Protein AF-A0A0K0E9K8-F1 (afdb_monomer_lite)

Foldseek 3Di:
DDADDLVNLVVLLVVQLVLLVVLLVVLLVVLVVVLVVLVVVPDPVSVVVNVLSVQLNVLSVVDDSNVLSLCLLQDPDDLCRQQVPCPPPHSNSNNSSVSSPRPSNVVSSVVVCVVHVCSNPVSVVSVVVVVVVVVVVVCVVVVNDDPDDD

Structure (mmCIF, N/CA/C/O backbone):
data_AF-A0A0K0E9K8-F1
#
_entry.id   AF-A0A0K0E9K8-F1
#
loop_
_atom_site.group_PDB
_atom_site.id
_atom_site.type_symbol
_atom_site.label_atom_id
_atom_site.label_alt_id
_atom_site.label_comp_id
_atom_site.label_asym_id
_atom_site.label_entity_id
_atom_site.label_seq_id
_atom_site.pdbx_PDB_ins_code
_atom_site.Cartn_x
_atom_site.Cartn_y
_atom_site.Cartn_z
_atom_site.occupancy
_atom_site.B_iso_or_equiv
_atom_site.auth_seq_id
_atom_site.auth_comp_id
_atom_site.auth_asym_id
_atom_site.auth_atom_id
_atom_site.pdbx_PDB_model_num
ATOM 1 N N . MET A 1 1 ? 1.443 19.090 -21.681 1.00 63.03 1 MET A N 1
ATOM 2 C CA . MET A 1 1 ? 1.260 17.648 -21.403 1.00 63.03 1 MET A CA 1
ATOM 3 C C . MET A 1 1 ? 2.613 16.962 -21.438 1.00 63.03 1 MET A C 1
ATOM 5 O O . MET A 1 1 ? 3.371 17.229 -22.363 1.00 63.03 1 MET A O 1
ATOM 9 N N . SER A 1 2 ? 2.945 16.147 -20.437 1.00 80.50 2 SER A N 1
ATOM 10 C CA . SER A 1 2 ? 4.240 15.455 -20.367 1.00 80.50 2 SER A CA 1
ATOM 11 C C . SER A 1 2 ? 4.091 13.987 -20.756 1.00 80.50 2 SER A C 1
ATOM 13 O O . SER A 1 2 ? 3.077 13.370 -20.449 1.00 80.50 2 SER A O 1
ATOM 15 N N . THR A 1 3 ? 5.113 13.413 -21.388 1.00 87.25 3 THR A N 1
ATOM 16 C CA . THR A 1 3 ? 5.220 11.961 -21.569 1.00 87.25 3 THR A CA 1
ATOM 17 C C . THR A 1 3 ? 5.704 11.312 -20.274 1.00 87.25 3 THR A C 1
ATOM 19 O O . THR A 1 3 ? 6.621 11.823 -19.604 1.00 87.25 3 THR A O 1
ATOM 22 N N . LEU A 1 4 ? 5.063 10.205 -19.893 1.00 92.25 4 LEU A N 1
ATOM 23 C CA . LEU A 1 4 ? 5.518 9.386 -18.778 1.00 92.25 4 LEU A CA 1
ATOM 24 C C . LEU A 1 4 ? 6.701 8.540 -19.246 1.00 92.25 4 LEU A C 1
ATOM 26 O O . LEU A 1 4 ? 6.652 7.895 -20.288 1.00 92.25 4 LEU A O 1
ATOM 30 N N . ASP A 1 5 ? 7.762 8.522 -18.452 1.00 92.81 5 ASP A N 1
ATOM 31 C CA . ASP A 1 5 ? 8.878 7.603 -18.634 1.00 92.81 5 ASP A CA 1
ATOM 32 C C . ASP A 1 5 ? 9.006 6.703 -17.390 1.00 92.81 5 ASP A C 1
ATOM 34 O O . ASP A 1 5 ? 8.430 7.006 -16.333 1.00 92.81 5 ASP A O 1
ATOM 38 N N . PRO A 1 6 ? 9.751 5.586 -17.479 1.00 92.62 6 PRO A N 1
ATOM 39 C CA . PRO A 1 6 ? 9.900 4.669 -16.354 1.00 92.62 6 PRO A CA 1
ATOM 40 C C . PRO A 1 6 ? 10.475 5.338 -15.095 1.00 92.62 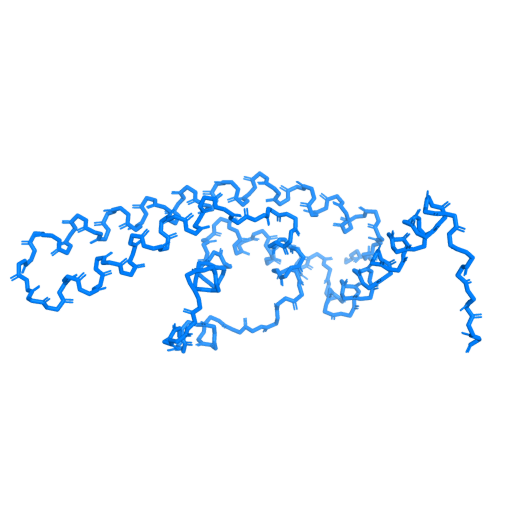6 PRO A C 1
ATOM 42 O O . PRO A 1 6 ? 10.084 5.004 -13.974 1.00 92.62 6 PRO A O 1
ATOM 45 N N . LYS A 1 7 ? 11.383 6.309 -15.250 1.00 94.00 7 LYS A N 1
ATOM 46 C CA . LYS A 1 7 ? 12.021 6.988 -14.118 1.00 94.00 7 LYS A CA 1
ATOM 47 C C . LYS A 1 7 ? 11.002 7.838 -13.359 1.00 94.00 7 LYS A C 1
ATOM 49 O O . LYS A 1 7 ? 10.875 7.678 -12.146 1.00 94.00 7 LYS A O 1
ATOM 54 N N . LYS A 1 8 ? 10.207 8.645 -14.067 1.00 94.75 8 LYS A N 1
ATOM 55 C CA . LYS A 1 8 ? 9.126 9.465 -13.495 1.00 94.75 8 LYS A CA 1
ATOM 56 C C . LYS A 1 8 ? 8.056 8.620 -12.810 1.00 94.75 8 LYS A C 1
ATOM 58 O O . LYS A 1 8 ? 7.550 9.012 -11.758 1.00 94.75 8 LYS A O 1
ATOM 63 N N . LEU A 1 9 ? 7.709 7.458 -13.373 1.00 95.19 9 LEU A N 1
ATOM 64 C CA . LEU A 1 9 ? 6.769 6.542 -12.724 1.00 95.19 9 LEU A CA 1
ATOM 65 C C . LEU A 1 9 ? 7.329 6.033 -11.390 1.00 95.19 9 LEU A C 1
ATOM 67 O O . LEU A 1 9 ? 6.630 6.061 -10.377 1.00 95.19 9 LEU A O 1
ATOM 71 N N . ASN A 1 10 ? 8.592 5.606 -11.369 1.00 94.75 10 ASN A N 1
ATOM 72 C CA . ASN A 1 10 ? 9.240 5.150 -10.142 1.00 94.75 10 ASN A CA 1
ATOM 73 C C . ASN A 1 10 ? 9.348 6.274 -9.096 1.00 94.75 10 ASN A C 1
ATOM 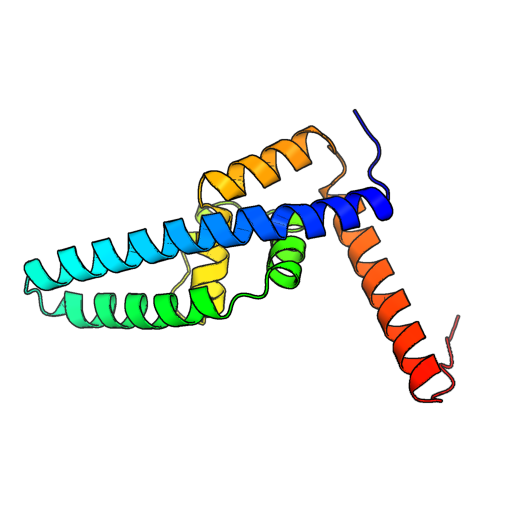75 O O . ASN A 1 10 ? 9.042 6.058 -7.924 1.00 94.75 10 ASN A O 1
ATOM 79 N N . GLU A 1 11 ? 9.703 7.490 -9.514 1.00 95.69 11 GLU A N 1
ATOM 80 C CA . GLU A 1 11 ? 9.713 8.675 -8.648 1.00 95.69 11 GLU A CA 1
ATOM 81 C C . GLU A 1 11 ? 8.332 8.948 -8.039 1.00 95.69 11 GLU A C 1
ATOM 83 O O . GLU A 1 11 ? 8.235 9.177 -6.830 1.00 95.69 11 GLU A O 1
ATOM 88 N N . LYS A 1 12 ? 7.252 8.844 -8.828 1.00 95.56 12 LYS A N 1
ATOM 89 C CA . LYS A 1 12 ? 5.882 8.987 -8.309 1.00 95.56 12 LYS A CA 1
ATOM 90 C C . LYS A 1 12 ? 5.529 7.879 -7.315 1.00 95.56 12 LYS A C 1
ATOM 92 O O . LYS A 1 12 ? 4.948 8.172 -6.275 1.00 95.56 12 LYS A O 1
ATOM 97 N N . ILE A 1 13 ? 5.896 6.623 -7.574 1.00 96.12 13 ILE A N 1
ATOM 98 C CA . ILE A 1 13 ? 5.672 5.518 -6.619 1.00 96.12 13 ILE A CA 1
ATOM 99 C C . ILE A 1 13 ? 6.374 5.814 -5.286 1.00 96.12 13 ILE A C 1
ATOM 101 O O . ILE A 1 13 ? 5.780 5.661 -4.218 1.00 96.12 13 ILE A O 1
ATOM 105 N N . ILE A 1 14 ? 7.616 6.303 -5.332 1.00 96.31 14 ILE A N 1
ATOM 106 C CA . ILE A 1 14 ? 8.372 6.679 -4.133 1.00 96.31 14 ILE A CA 1
ATOM 107 C C . ILE A 1 14 ? 7.707 7.862 -3.416 1.00 96.31 14 ILE A C 1
ATOM 109 O O . ILE A 1 14 ? 7.569 7.833 -2.188 1.00 96.31 14 ILE A O 1
ATOM 113 N N . SER A 1 15 ? 7.260 8.886 -4.148 1.00 96.00 15 SER A N 1
ATOM 114 C CA . SER A 1 15 ? 6.621 10.066 -3.554 1.00 96.00 15 SER A CA 1
ATOM 115 C C . SER A 1 15 ? 5.291 9.717 -2.875 1.00 96.00 15 SER A C 1
ATOM 117 O O . SER A 1 15 ? 4.991 10.238 -1.794 1.00 96.00 15 SER A O 1
ATOM 119 N N . LEU A 1 16 ? 4.527 8.776 -3.443 1.00 97.06 16 LEU A N 1
ATOM 120 C CA . LEU A 1 16 ? 3.259 8.301 -2.886 1.00 97.06 16 LEU A CA 1
ATOM 121 C C . LEU A 1 16 ? 3.420 7.626 -1.519 1.00 97.06 16 LEU A C 1
ATOM 123 O O . LEU A 1 16 ? 2.481 7.663 -0.727 1.00 97.06 16 LEU A O 1
ATOM 127 N N . ARG A 1 17 ? 4.598 7.100 -1.153 1.00 97.25 17 ARG A N 1
ATOM 128 C CA . ARG A 1 17 ? 4.828 6.483 0.173 1.00 97.25 17 ARG A CA 1
ATOM 129 C C . ARG A 1 17 ? 4.464 7.419 1.330 1.00 97.25 17 ARG A C 1
ATOM 131 O O . ARG A 1 17 ? 3.816 6.999 2.294 1.00 97.25 17 ARG A O 1
ATOM 138 N N . LYS A 1 18 ? 4.848 8.699 1.233 1.00 96.69 18 LYS A N 1
ATOM 139 C CA . LYS A 1 18 ? 4.538 9.718 2.253 1.00 96.69 18 LYS A CA 1
ATOM 140 C C . LYS A 1 18 ? 3.038 10.027 2.292 1.00 96.69 18 LYS A C 1
ATOM 142 O O . LYS A 1 18 ? 2.457 10.129 3.373 1.00 96.69 18 LYS A O 1
ATOM 147 N N . VAL A 1 19 ? 2.409 10.116 1.121 1.00 97.06 19 VAL A N 1
ATOM 148 C CA . VAL A 1 19 ? 0.968 10.367 0.970 1.00 97.06 19 VAL A CA 1
ATOM 149 C C . VAL A 1 19 ? 0.157 9.213 1.561 1.00 97.06 19 VAL A C 1
ATOM 151 O O . VAL A 1 19 ? -0.754 9.446 2.351 1.00 97.06 19 VAL A O 1
ATOM 154 N N . ILE A 1 20 ? 0.542 7.968 1.273 1.00 97.31 20 ILE A N 1
ATOM 155 C CA . ILE A 1 20 ? -0.094 6.755 1.801 1.00 97.31 20 ILE A CA 1
ATOM 156 C C . ILE A 1 20 ? 0.003 6.719 3.320 1.00 97.31 20 ILE A C 1
ATOM 158 O O . ILE A 1 20 ? -0.992 6.440 3.983 1.00 97.31 20 ILE A O 1
ATOM 162 N N . LYS A 1 21 ? 1.162 7.055 3.903 1.00 96.88 21 LYS A N 1
ATOM 163 C CA . LYS A 1 21 ? 1.300 7.144 5.366 1.00 96.88 21 LYS A CA 1
ATOM 164 C C . LYS A 1 21 ? 0.278 8.118 5.963 1.00 96.88 21 LYS A C 1
ATOM 166 O O . LYS A 1 21 ? -0.366 7.792 6.958 1.00 96.88 21 LYS A O 1
ATOM 171 N N . LYS A 1 22 ? 0.079 9.283 5.338 1.00 96.88 22 LYS A N 1
ATOM 172 C CA . LYS A 1 22 ? -0.933 10.262 5.763 1.00 96.88 22 LYS A CA 1
ATOM 173 C C . LYS A 1 22 ? -2.359 9.733 5.567 1.00 96.88 22 LYS A C 1
ATOM 175 O O . LYS A 1 22 ? -3.171 9.828 6.485 1.00 96.88 22 LYS A O 1
ATOM 180 N N . ALA A 1 23 ? -2.654 9.123 4.421 1.00 97.50 23 ALA A N 1
ATOM 181 C CA . ALA A 1 23 ? -3.961 8.542 4.118 1.00 97.50 23 ALA A CA 1
ATOM 182 C C . ALA A 1 23 ? -4.349 7.428 5.105 1.00 97.50 23 ALA A C 1
ATOM 184 O O . ALA A 1 23 ? -5.464 7.432 5.627 1.00 97.50 23 ALA A O 1
ATOM 185 N N . LYS A 1 24 ? -3.400 6.549 5.456 1.00 97.50 24 LYS A N 1
ATOM 186 C CA . LYS A 1 24 ? -3.563 5.532 6.504 1.00 97.50 24 LYS A CA 1
ATOM 187 C C . LYS A 1 24 ? -3.980 6.148 7.832 1.00 97.50 24 LYS A C 1
ATOM 189 O O . LYS A 1 24 ? -4.921 5.665 8.448 1.00 97.50 24 LYS A O 1
ATOM 194 N N . VAL A 1 25 ? -3.324 7.227 8.265 1.00 97.25 25 VAL A N 1
ATOM 195 C CA . VAL A 1 25 ? -3.671 7.918 9.520 1.00 97.25 25 VAL A CA 1
ATOM 196 C C . VAL A 1 25 ? -5.093 8.480 9.470 1.00 97.25 25 VAL A C 1
ATOM 198 O O . VAL A 1 25 ? -5.835 8.341 10.444 1.00 97.25 25 VAL A O 1
ATOM 201 N N . HIS A 1 26 ? -5.498 9.087 8.351 1.00 97.31 26 HIS A N 1
ATOM 202 C CA . HIS A 1 26 ? -6.868 9.581 8.183 1.00 97.31 26 HIS A CA 1
ATOM 203 C C . HIS A 1 26 ? -7.895 8.449 8.271 1.00 97.31 26 HIS A C 1
ATOM 205 O O . HIS A 1 26 ? -8.851 8.557 9.043 1.00 97.31 26 HIS A O 1
ATOM 211 N N . LEU A 1 27 ? -7.673 7.353 7.542 1.00 97.25 27 LEU A N 1
ATOM 212 C CA . LEU A 1 27 ? -8.584 6.211 7.541 1.00 97.25 27 LEU A CA 1
ATOM 213 C C . LEU A 1 27 ? -8.648 5.532 8.915 1.00 97.25 27 LEU A C 1
ATOM 215 O O . LEU A 1 27 ? -9.738 5.247 9.410 1.00 97.25 27 LEU A O 1
ATOM 219 N N . PHE A 1 28 ? -7.500 5.359 9.571 1.00 97.62 28 PHE A N 1
ATOM 220 C CA . PHE A 1 28 ? -7.400 4.786 10.912 1.00 97.62 28 PHE A CA 1
ATOM 221 C C . PHE A 1 28 ? -8.206 5.608 11.925 1.00 97.62 28 PHE A C 1
ATOM 223 O O . PHE A 1 28 ? -9.069 5.079 12.623 1.00 97.62 28 PHE A O 1
ATOM 230 N N . ARG A 1 29 ? -8.003 6.933 11.957 1.00 97.38 29 ARG A N 1
ATOM 231 C CA . ARG A 1 29 ? -8.757 7.840 12.840 1.00 97.38 29 ARG A CA 1
ATOM 232 C C . ARG A 1 29 ? -10.253 7.826 12.538 1.00 97.38 29 ARG A C 1
ATOM 234 O O . ARG A 1 29 ? -11.056 7.896 13.467 1.00 97.38 29 ARG A O 1
ATOM 241 N N . HIS A 1 30 ? -10.633 7.734 11.264 1.00 96.75 30 HIS A N 1
ATOM 242 C CA . HIS A 1 30 ? -12.031 7.589 10.870 1.00 96.75 30 HIS A CA 1
ATOM 243 C C . HIS A 1 30 ? -12.657 6.324 11.477 1.00 96.75 30 HIS A C 1
ATOM 245 O O . HIS A 1 30 ? -13.730 6.404 12.071 1.00 96.75 30 HIS A O 1
ATOM 251 N N . HIS A 1 31 ? -11.965 5.183 11.403 1.00 96.50 31 HIS A N 1
ATOM 252 C CA . HIS A 1 31 ? -12.454 3.905 11.936 1.00 96.50 31 HIS A CA 1
ATOM 253 C C . HIS A 1 31 ? -12.541 3.927 13.466 1.00 96.50 31 HIS A C 1
ATOM 255 O O . HIS A 1 31 ? -13.575 3.558 14.015 1.00 96.50 31 HIS A O 1
ATOM 261 N N . VAL A 1 32 ? -11.533 4.471 14.157 1.00 96.88 32 VAL A N 1
ATOM 262 C CA . VAL A 1 32 ? -11.567 4.657 15.622 1.00 96.88 32 VAL A CA 1
ATOM 263 C C . VAL A 1 32 ? -12.774 5.501 16.052 1.00 96.88 32 VAL A C 1
ATOM 265 O O . VAL A 1 32 ? -13.499 5.134 16.978 1.00 96.88 32 VAL A O 1
ATOM 268 N N . ARG A 1 33 ? -13.039 6.616 15.359 1.00 96.56 33 ARG A N 1
ATOM 269 C CA . ARG A 1 33 ? -14.214 7.461 15.635 1.00 96.56 33 ARG A CA 1
ATOM 270 C C . ARG A 1 33 ? -15.524 6.721 15.366 1.00 96.56 33 ARG A C 1
ATOM 272 O O . ARG A 1 33 ? -16.457 6.861 16.151 1.00 96.56 33 ARG A O 1
ATOM 279 N N . ALA A 1 34 ? -15.602 5.946 14.284 1.00 95.50 34 ALA A N 1
ATOM 280 C CA . ALA A 1 34 ? -16.784 5.153 13.955 1.00 95.50 34 ALA A CA 1
ATOM 281 C C . ALA A 1 34 ? -17.066 4.084 15.022 1.00 95.50 34 ALA A C 1
ATOM 283 O O . ALA A 1 34 ? -18.199 3.986 15.487 1.00 95.50 34 ALA A O 1
ATOM 284 N N . ILE A 1 35 ? -16.038 3.366 15.487 1.00 95.31 35 ILE A N 1
ATOM 285 C CA . ILE A 1 35 ? -16.151 2.403 16.592 1.00 95.31 35 ILE A CA 1
ATOM 286 C C . ILE A 1 35 ? -16.655 3.099 17.860 1.00 95.31 35 ILE A C 1
ATOM 288 O O . ILE A 1 35 ? -17.605 2.627 18.476 1.00 95.31 35 ILE A O 1
ATOM 292 N N . SER A 1 36 ? -16.078 4.249 18.228 1.00 95.00 36 SER A N 1
ATOM 293 C CA . SER A 1 36 ? -16.519 5.012 19.406 1.00 95.00 36 SER A CA 1
ATOM 294 C C . SER A 1 36 ? -17.994 5.425 19.315 1.00 95.00 36 SER A C 1
ATOM 296 O O . SER A 1 36 ? -18.722 5.308 20.298 1.00 95.00 36 SER A O 1
ATOM 298 N N . LYS A 1 37 ? -18.468 5.847 18.135 1.00 94.81 37 LYS A N 1
ATOM 299 C CA . LYS A 1 37 ? -19.887 6.171 17.910 1.00 94.81 37 LYS A CA 1
ATOM 300 C C . LYS A 1 37 ? -20.789 4.938 18.002 1.00 94.81 37 LYS A C 1
ATOM 302 O O . LYS A 1 37 ? -21.848 5.017 18.610 1.00 94.81 37 LYS A O 1
ATOM 307 N N . LEU A 1 38 ? -20.376 3.809 17.425 1.00 94.00 38 LEU A N 1
ATOM 308 C CA . LEU A 1 38 ? -21.150 2.563 17.450 1.00 94.00 38 LEU A CA 1
ATOM 309 C C . LEU A 1 38 ? -21.271 1.983 18.863 1.00 94.00 38 LEU A C 1
ATOM 311 O O . LEU A 1 38 ? -22.347 1.512 19.225 1.00 94.00 38 LEU A O 1
ATOM 315 N N . LYS A 1 39 ? -20.205 2.075 19.669 1.00 92.06 39 LYS A N 1
ATOM 316 C CA . LYS A 1 39 ? -20.212 1.647 21.077 1.00 92.06 39 LYS A CA 1
ATOM 317 C C . LYS A 1 39 ? -21.230 2.427 21.917 1.00 92.06 39 LYS A C 1
ATOM 319 O O . LYS A 1 39 ? -21.859 1.838 22.777 1.00 92.06 39 LYS A O 1
ATOM 324 N N . LYS A 1 40 ? -21.450 3.716 21.626 1.00 92.38 40 LYS A N 1
ATOM 325 C CA . LYS A 1 40 ? -22.429 4.560 22.339 1.00 92.38 40 LYS A CA 1
ATOM 326 C C . LYS A 1 40 ? -23.896 4.268 22.006 1.00 92.38 40 LYS A C 1
ATOM 328 O O . LYS A 1 40 ? -24.767 4.711 22.736 1.00 92.38 40 LYS A O 1
ATOM 333 N N . LEU A 1 41 ? -24.179 3.617 20.877 1.00 89.56 41 LEU A N 1
ATOM 334 C CA . LEU A 1 41 ? -25.549 3.442 20.379 1.00 89.56 41 LEU A CA 1
ATOM 335 C C . LEU A 1 41 ? -26.210 2.125 20.826 1.00 89.56 41 LEU A C 1
ATOM 337 O O . LEU A 1 41 ? -27.352 1.911 20.445 1.00 89.56 41 LEU A O 1
ATOM 341 N N . GLU A 1 42 ? -25.502 1.251 21.555 1.00 77.94 42 GLU A N 1
ATOM 342 C CA . GLU A 1 42 ? -25.999 0.002 22.183 1.00 77.94 42 GLU A CA 1
ATOM 343 C C . GLU A 1 42 ? -26.996 -0.846 21.355 1.00 77.94 42 GLU A C 1
ATOM 345 O O . GLU A 1 42 ? -27.894 -1.489 21.887 1.00 77.94 42 GLU A O 1
ATOM 350 N N . LYS A 1 43 ? -26.836 -0.902 20.023 1.00 87.00 43 LYS A N 1
ATOM 351 C CA . LYS A 1 43 ? -27.632 -1.790 19.153 1.00 87.00 43 LYS A CA 1
ATOM 352 C C . LYS A 1 43 ? -26.924 -3.128 18.970 1.00 87.00 43 LYS A C 1
ATOM 354 O O . LYS A 1 43 ? -25.720 -3.139 18.714 1.00 87.00 43 LYS A O 1
ATOM 359 N N . ALA A 1 44 ? -27.666 -4.237 18.986 1.00 79.44 44 ALA A N 1
ATOM 360 C CA . ALA A 1 44 ? -27.118 -5.583 18.768 1.00 79.44 44 ALA A CA 1
ATOM 361 C C . ALA A 1 44 ? -26.288 -5.684 17.467 1.00 79.44 44 ALA A C 1
ATOM 363 O O . ALA A 1 44 ? -25.165 -6.195 17.476 1.00 79.44 44 ALA A O 1
ATOM 364 N N . ASP A 1 45 ? -26.769 -5.070 16.380 1.00 87.06 45 ASP A N 1
ATOM 365 C CA . ASP A 1 45 ? -26.102 -5.041 15.066 1.00 87.06 45 ASP A CA 1
ATOM 366 C C . ASP A 1 45 ? -24.766 -4.282 15.044 1.00 87.06 45 ASP A C 1
ATOM 368 O O . ASP A 1 45 ? -23.985 -4.389 14.088 1.00 87.06 45 ASP A O 1
ATOM 372 N N . ASN A 1 46 ? -24.487 -3.470 16.068 1.00 91.06 46 ASN A N 1
ATOM 373 C CA . ASN A 1 46 ? -23.249 -2.702 16.132 1.00 91.06 46 ASN A CA 1
ATOM 374 C C . ASN A 1 46 ? -22.048 -3.599 16.425 1.00 91.06 46 ASN A C 1
ATOM 376 O O . ASN A 1 46 ? -20.960 -3.281 15.953 1.00 91.06 46 ASN A O 1
ATOM 380 N N . SER A 1 47 ? -22.235 -4.717 17.131 1.00 90.00 47 SER A N 1
ATOM 381 C CA . SER A 1 47 ? -21.165 -5.675 17.448 1.00 90.00 47 SER A CA 1
ATOM 382 C C . SER A 1 47 ? -20.454 -6.169 16.180 1.00 90.00 47 SER A C 1
ATOM 384 O O . SER A 1 47 ? -19.238 -6.036 16.048 1.00 90.00 47 SER A O 1
ATOM 386 N N . VAL A 1 48 ? -21.227 -6.607 15.180 1.00 91.19 48 VAL A N 1
ATOM 387 C CA . VAL A 1 48 ? -20.728 -7.078 13.879 1.00 91.19 48 VAL A CA 1
ATOM 388 C C . VAL A 1 48 ? -20.005 -5.962 13.123 1.00 91.19 48 VAL A C 1
ATOM 390 O O . VAL A 1 48 ? -18.951 -6.180 12.524 1.00 91.19 48 VAL A O 1
ATOM 393 N N . LYS A 1 49 ? -20.554 -4.742 13.141 1.00 91.81 49 LYS A N 1
ATOM 394 C CA . LYS A 1 49 ? -19.929 -3.581 12.485 1.00 91.81 49 LYS A CA 1
ATOM 395 C C . LYS A 1 49 ? -18.618 -3.184 13.163 1.00 91.81 49 LYS A C 1
ATOM 397 O O . LYS A 1 49 ? -17.669 -2.845 12.463 1.00 91.81 49 LYS A O 1
ATOM 402 N N . ILE A 1 50 ? -18.561 -3.234 14.492 1.00 93.69 50 ILE A N 1
ATOM 403 C CA . ILE A 1 50 ? -17.355 -2.942 15.272 1.00 93.69 50 ILE A CA 1
ATOM 404 C C . ILE A 1 50 ? -16.271 -3.971 14.954 1.00 93.69 50 ILE A C 1
ATOM 406 O O . ILE A 1 50 ? -15.183 -3.556 14.567 1.00 93.69 50 ILE A O 1
ATOM 410 N N . GLY A 1 51 ? -16.587 -5.271 14.992 1.00 93.56 51 GLY A N 1
ATOM 411 C CA . GLY A 1 51 ? -15.627 -6.329 14.652 1.00 93.56 51 GLY A CA 1
ATOM 412 C C . GLY A 1 51 ? -15.021 -6.143 13.256 1.00 93.56 51 GLY A C 1
ATOM 413 O O . GLY A 1 51 ? -13.804 -6.165 13.092 1.00 93.56 51 GLY A O 1
ATOM 414 N N . ARG A 1 52 ? -15.848 -5.804 12.255 1.00 93.56 52 ARG A N 1
ATOM 415 C CA . ARG A 1 52 ? -15.363 -5.487 10.896 1.00 93.56 52 ARG A CA 1
ATOM 416 C C . ARG A 1 52 ? -14.419 -4.286 10.854 1.00 93.56 52 ARG A C 1
ATOM 418 O O . ARG A 1 52 ? -13.450 -4.303 10.099 1.00 93.56 52 ARG A O 1
ATOM 425 N N . LEU A 1 53 ? -14.707 -3.231 11.617 1.00 95.31 53 LEU A N 1
ATOM 426 C CA . LEU A 1 53 ? -13.841 -2.050 11.687 1.00 95.31 53 LEU A CA 1
ATOM 427 C C . LEU A 1 53 ? -12.526 -2.361 12.415 1.00 95.31 53 LEU A C 1
ATOM 429 O O . LEU A 1 53 ? -11.495 -1.804 12.048 1.00 95.31 53 LEU A O 1
ATOM 433 N N . GLU A 1 54 ? -12.540 -3.240 13.417 1.00 95.56 54 GLU A N 1
ATOM 434 C CA . GLU A 1 54 ? -11.344 -3.682 14.145 1.00 95.56 54 GLU A CA 1
ATOM 435 C C . GLU A 1 54 ? -10.418 -4.538 13.267 1.00 95.56 54 GLU A C 1
ATOM 437 O O . GLU A 1 54 ? -9.207 -4.301 13.246 1.00 95.56 54 GLU A O 1
ATOM 442 N N . GLU A 1 55 ? -10.970 -5.446 12.457 1.00 95.94 55 GLU A N 1
ATOM 443 C CA . GLU A 1 55 ? -10.218 -6.167 11.416 1.00 95.94 55 GLU A CA 1
ATOM 444 C C . GLU A 1 55 ? -9.538 -5.197 10.439 1.00 95.94 55 GLU A C 1
ATOM 446 O O . GLU A 1 55 ? -8.344 -5.305 10.148 1.00 95.94 55 GLU A O 1
ATOM 451 N N . GLU A 1 56 ? -10.284 -4.201 9.957 1.00 96.12 56 GLU A N 1
ATOM 452 C CA . GLU A 1 56 ? -9.768 -3.201 9.024 1.00 96.12 56 GLU A CA 1
ATOM 453 C C . GLU A 1 56 ? -8.696 -2.307 9.666 1.00 96.12 56 GLU A C 1
ATOM 455 O O . GLU A 1 56 ? -7.710 -1.968 9.013 1.00 96.12 56 GLU A O 1
ATOM 460 N N . LEU A 1 57 ? -8.813 -1.964 10.955 1.00 97.00 57 LEU A N 1
ATOM 461 C CA . LEU A 1 57 ? -7.766 -1.234 11.684 1.00 97.00 57 LEU A CA 1
ATOM 462 C C . LEU A 1 57 ? -6.434 -1.991 11.690 1.00 97.00 57 LEU A C 1
ATOM 464 O O . LEU A 1 57 ? -5.376 -1.360 11.581 1.00 97.00 57 LEU A O 1
ATOM 468 N N . ASN A 1 58 ? -6.470 -3.319 11.805 1.00 95.94 58 ASN A N 1
ATOM 469 C CA . ASN A 1 58 ? -5.274 -4.150 11.706 1.00 95.94 58 ASN A CA 1
ATOM 470 C C . ASN A 1 58 ? -4.753 -4.212 10.264 1.00 95.94 58 ASN A C 1
ATOM 472 O O . ASN A 1 58 ? -3.557 -3.999 10.047 1.00 95.94 58 ASN A O 1
ATOM 476 N N . ALA A 1 59 ? -5.630 -4.370 9.271 1.00 96.81 59 ALA A N 1
ATOM 477 C CA . ALA A 1 59 ? -5.240 -4.369 7.859 1.00 96.81 59 ALA A CA 1
ATOM 478 C C . ALA A 1 59 ? -4.594 -3.040 7.408 1.00 96.81 59 ALA A C 1
ATOM 480 O O . ALA A 1 59 ? -3.573 -3.057 6.717 1.00 96.81 59 ALA A O 1
ATOM 481 N N . ILE A 1 60 ? -5.084 -1.877 7.870 1.00 97.06 60 ILE A N 1
ATOM 482 C CA . ILE A 1 60 ? -4.492 -0.552 7.572 1.00 97.06 60 ILE A CA 1
ATOM 483 C C . ILE A 1 60 ? -3.002 -0.497 7.937 1.00 97.06 60 ILE A C 1
ATOM 485 O O . ILE A 1 60 ? -2.194 0.076 7.189 1.00 97.06 60 ILE A O 1
ATOM 489 N N . LYS A 1 61 ? -2.611 -1.099 9.067 1.00 94.38 61 LYS A N 1
ATOM 490 C CA . LYS A 1 61 ? -1.210 -1.126 9.519 1.00 94.38 61 LYS A CA 1
ATOM 491 C C . LYS A 1 61 ? -0.327 -1.875 8.516 1.00 94.38 61 LYS A C 1
ATOM 493 O O . LYS A 1 61 ? 0.744 -1.376 8.171 1.00 94.38 61 LYS A O 1
ATOM 498 N N . ASN A 1 62 ? -0.839 -2.965 7.949 1.00 95.31 62 ASN A N 1
ATOM 499 C CA . ASN A 1 62 ? -0.085 -3.914 7.129 1.00 95.31 62 ASN A CA 1
ATOM 500 C C . ASN A 1 62 ? -0.020 -3.581 5.626 1.00 95.31 62 ASN A C 1
ATOM 502 O O . ASN A 1 62 ? 0.759 -4.201 4.904 1.00 95.31 62 ASN A O 1
ATOM 506 N N . ILE A 1 63 ? -0.768 -2.583 5.131 1.00 95.62 63 ILE A N 1
ATOM 507 C CA . ILE A 1 63 ? -0.720 -2.204 3.704 1.00 95.62 63 ILE A CA 1
ATOM 508 C C . ILE A 1 63 ? 0.701 -1.803 3.271 1.00 95.62 63 ILE A C 1
ATOM 510 O O . ILE A 1 63 ? 1.288 -0.861 3.817 1.00 95.62 63 ILE A O 1
ATOM 514 N N . LYS A 1 64 ? 1.235 -2.469 2.244 1.00 95.62 64 LYS A N 1
ATOM 515 C CA . LYS A 1 64 ? 2.554 -2.170 1.669 1.00 95.62 64 LYS A CA 1
ATOM 516 C C . LYS A 1 64 ? 2.456 -0.953 0.735 1.00 95.62 64 LYS A C 1
ATOM 518 O O . LYS A 1 64 ? 1.740 -1.035 -0.263 1.00 95.62 64 LYS A O 1
ATOM 523 N N . PRO A 1 65 ? 3.179 0.156 0.997 1.00 96.06 65 PRO A N 1
ATOM 524 C CA . PRO A 1 65 ? 3.023 1.395 0.230 1.00 96.06 65 PRO A CA 1
ATOM 525 C C . PRO A 1 65 ? 3.256 1.238 -1.275 1.00 96.06 65 PRO A C 1
ATOM 527 O O . PRO A 1 65 ? 2.497 1.780 -2.072 1.00 96.06 65 PRO A O 1
ATOM 530 N N . ASP A 1 66 ? 4.272 0.476 -1.675 1.00 94.81 66 ASP A N 1
ATOM 531 C CA . ASP A 1 66 ? 4.632 0.332 -3.090 1.00 94.81 66 ASP A CA 1
ATOM 532 C C . ASP A 1 66 ? 3.622 -0.516 -3.859 1.00 94.81 66 ASP A C 1
ATOM 534 O O . ASP A 1 66 ? 3.273 -0.183 -4.989 1.00 94.81 66 ASP A O 1
ATOM 538 N N . LEU A 1 67 ? 3.137 -1.600 -3.246 1.00 94.25 67 LEU A N 1
ATOM 539 C CA . LEU A 1 67 ? 2.117 -2.454 -3.852 1.00 94.25 67 LEU A CA 1
ATOM 540 C C . LEU A 1 67 ? 0.819 -1.667 -4.041 1.00 94.25 67 LEU A C 1
ATOM 542 O O . LEU A 1 67 ? 0.269 -1.637 -5.141 1.00 94.25 67 LEU A O 1
ATOM 546 N N . PHE A 1 68 ? 0.401 -0.951 -2.996 1.00 96.69 68 PHE A N 1
ATOM 547 C CA . PHE A 1 68 ? -0.784 -0.107 -3.044 1.00 96.69 68 PHE A CA 1
ATOM 548 C C . PHE A 1 68 ? -0.647 1.030 -4.067 1.00 96.69 68 PHE A C 1
ATOM 550 O O . PHE A 1 68 ? -1.572 1.271 -4.833 1.00 96.69 68 PHE A O 1
ATOM 557 N N . SER A 1 69 ? 0.521 1.681 -4.152 1.00 96.50 69 SER A N 1
ATOM 558 C CA . SER A 1 69 ? 0.784 2.732 -5.151 1.00 96.50 69 SER A CA 1
ATOM 559 C C . SER A 1 69 ? 0.604 2.217 -6.577 1.00 96.50 69 SER A C 1
ATOM 561 O O . SER A 1 69 ? -0.051 2.864 -7.388 1.00 96.50 69 SER A O 1
ATOM 563 N N . LYS A 1 70 ? 1.164 1.042 -6.888 1.00 95.75 70 LYS A N 1
ATOM 564 C CA . LYS A 1 70 ? 1.046 0.419 -8.214 1.00 95.75 70 LYS A CA 1
ATOM 565 C C . LYS A 1 70 ? -0.407 0.089 -8.548 1.00 95.75 70 LYS A C 1
ATOM 567 O O . LYS A 1 70 ? -0.863 0.413 -9.638 1.00 95.75 70 LYS A O 1
ATOM 572 N N . MET A 1 71 ? -1.130 -0.504 -7.598 1.00 95.31 71 MET A N 1
ATOM 573 C CA . MET A 1 71 ? -2.546 -0.832 -7.764 1.00 95.31 71 MET A CA 1
ATOM 574 C C . MET A 1 71 ? -3.395 0.431 -7.976 1.00 95.31 71 MET A C 1
ATOM 576 O O . MET A 1 71 ? -4.183 0.486 -8.916 1.00 95.31 71 MET A O 1
ATOM 580 N N . ALA A 1 72 ? -3.161 1.485 -7.194 1.00 95.50 72 ALA A N 1
ATOM 581 C CA . ALA A 1 72 ? -3.864 2.757 -7.327 1.00 95.50 72 ALA A CA 1
ATOM 582 C C . ALA A 1 72 ? -3.626 3.451 -8.675 1.00 95.50 72 ALA A C 1
ATOM 584 O O . ALA A 1 72 ? -4.565 3.975 -9.270 1.00 95.50 72 ALA A O 1
ATOM 585 N N . LEU A 1 73 ? -2.384 3.441 -9.170 1.00 95.50 73 LEU A N 1
ATOM 586 C CA . LEU A 1 73 ? -2.029 4.086 -10.438 1.00 95.50 73 LEU A CA 1
ATOM 587 C C . LEU A 1 73 ? -2.627 3.370 -11.660 1.00 95.50 73 LEU A C 1
ATOM 589 O O . LEU A 1 73 ? -2.822 4.012 -12.687 1.00 95.50 73 LEU A O 1
ATOM 593 N N . VAL A 1 74 ? -2.933 2.073 -11.555 1.00 95.25 74 VAL A N 1
ATOM 594 C CA . VAL A 1 74 ? -3.590 1.288 -12.619 1.00 95.25 74 VAL A CA 1
ATOM 595 C C . VAL A 1 74 ? -5.115 1.268 -12.468 1.00 95.25 74 VAL A C 1
ATOM 597 O O . VAL A 1 74 ? -5.821 1.029 -13.443 1.00 95.25 74 VAL A O 1
ATOM 600 N N . ASN A 1 75 ? -5.649 1.526 -11.271 1.00 92.75 75 ASN A N 1
ATOM 601 C CA . ASN A 1 75 ? -7.076 1.379 -10.998 1.00 92.75 75 ASN A CA 1
ATOM 602 C C . ASN A 1 75 ? -7.947 2.317 -11.850 1.00 92.75 75 ASN A C 1
ATOM 604 O O . ASN A 1 75 ? -7.938 3.528 -11.657 1.00 92.75 75 ASN A O 1
ATOM 608 N N . THR A 1 76 ? -8.787 1.757 -12.711 1.00 90.56 76 THR A N 1
ATOM 609 C CA . THR A 1 76 ? -9.776 2.500 -13.511 1.00 90.56 76 THR A CA 1
ATOM 610 C C . THR A 1 76 ? -11.172 2.510 -12.891 1.00 90.56 76 THR A C 1
ATOM 612 O O . THR A 1 76 ? -12.045 3.216 -13.385 1.00 90.56 76 THR A O 1
ATOM 615 N N . LYS A 1 77 ? -11.394 1.745 -11.815 1.00 89.88 77 LYS A N 1
ATOM 616 C CA . LYS A 1 77 ? -12.724 1.552 -11.230 1.00 89.88 77 LYS A CA 1
ATOM 617 C C . LYS A 1 77 ? -13.208 2.777 -10.473 1.00 89.88 77 LYS A C 1
ATOM 619 O O . LYS A 1 77 ? -12.435 3.422 -9.755 1.00 89.88 77 LYS A O 1
ATOM 624 N N . THR A 1 78 ? -14.506 3.036 -10.574 1.00 89.62 78 THR A N 1
ATOM 625 C CA . THR A 1 78 ? -15.161 4.140 -9.867 1.00 89.62 78 THR A CA 1
ATOM 626 C C . THR A 1 78 ? -15.366 3.835 -8.380 1.00 89.62 78 THR A C 1
ATOM 628 O O . THR A 1 78 ? -15.314 2.687 -7.925 1.00 89.62 78 THR A O 1
ATOM 631 N N . LYS A 1 79 ? -15.643 4.883 -7.593 1.00 90.12 79 LYS A N 1
ATOM 632 C CA . LYS A 1 79 ? -15.970 4.762 -6.165 1.00 90.12 79 LYS A CA 1
ATOM 633 C C . LYS A 1 79 ? -17.156 3.833 -5.912 1.00 90.12 79 LYS A C 1
ATOM 635 O O . LYS A 1 79 ? -17.106 3.019 -4.992 1.00 90.12 79 LYS A O 1
ATOM 640 N N . ASN A 1 80 ? -18.191 3.921 -6.744 1.00 88.81 80 ASN A N 1
ATOM 641 C CA . ASN A 1 80 ? -19.378 3.081 -6.615 1.00 88.81 80 ASN A CA 1
ATOM 642 C C . ASN A 1 80 ? -19.054 1.615 -6.915 1.00 88.81 80 ASN A C 1
ATOM 644 O O . ASN A 1 80 ? -19.449 0.740 -6.149 1.00 88.81 80 ASN A O 1
ATOM 648 N N . GLU A 1 81 ? -18.267 1.336 -7.953 1.00 89.25 81 GLU A N 1
ATOM 649 C CA . GLU A 1 81 ? -17.861 -0.035 -8.286 1.00 89.25 81 GLU A CA 1
ATOM 650 C C . GLU A 1 81 ? -17.051 -0.693 -7.166 1.00 89.25 81 GLU A C 1
ATOM 652 O O . GLU A 1 81 ? -17.236 -1.874 -6.872 1.00 89.25 81 GLU A O 1
ATOM 657 N N . LEU A 1 82 ? -16.162 0.068 -6.523 1.00 88.62 82 LEU A N 1
ATOM 658 C CA . LEU A 1 82 ? -15.276 -0.464 -5.490 1.00 88.62 82 LEU A CA 1
ATOM 659 C C . LEU A 1 82 ? -15.929 -0.571 -4.110 1.00 88.62 82 LEU A C 1
ATOM 661 O O . LEU A 1 82 ? -15.592 -1.483 -3.358 1.00 88.62 82 LEU A O 1
ATOM 665 N N . LEU A 1 83 ? -16.846 0.333 -3.756 1.00 89.19 83 LEU A N 1
ATOM 666 C CA . LEU A 1 83 ? -17.412 0.388 -2.403 1.00 89.19 83 LEU A CA 1
ATOM 667 C C . LEU A 1 83 ? -18.764 -0.320 -2.252 1.00 89.19 83 LEU A C 1
ATOM 669 O O . LEU A 1 83 ? -19.126 -0.659 -1.125 1.00 89.19 83 LEU A O 1
ATOM 673 N N . THR A 1 84 ? -19.499 -0.578 -3.339 1.00 86.75 84 THR A N 1
ATOM 674 C CA . THR A 1 84 ? -20.836 -1.204 -3.257 1.00 86.75 84 THR A CA 1
ATOM 675 C C . THR A 1 84 ? -20.771 -2.655 -2.772 1.00 86.75 84 THR A C 1
ATOM 677 O O . THR A 1 84 ? -21.569 -3.063 -1.933 1.00 86.75 84 THR A O 1
ATOM 680 N N . ASN A 1 85 ? -19.775 -3.426 -3.222 1.00 81.06 85 ASN A N 1
ATOM 681 C CA . ASN A 1 85 ? -19.691 -4.870 -2.974 1.00 81.06 85 ASN A CA 1
ATOM 682 C C . ASN A 1 85 ? -18.457 -5.265 -2.151 1.00 81.06 85 ASN A C 1
ATOM 684 O O . ASN A 1 85 ? -17.654 -6.104 -2.553 1.00 81.06 85 ASN A O 1
ATOM 688 N N . LEU A 1 86 ? -18.319 -4.679 -0.958 1.00 86.94 86 LEU A N 1
ATOM 689 C CA . LEU A 1 86 ? -17.272 -5.065 0.002 1.00 86.94 86 LEU A CA 1
ATOM 690 C C . LEU A 1 86 ? -17.624 -6.310 0.837 1.00 86.94 86 LEU A C 1
ATOM 692 O O . LEU A 1 86 ? -16.815 -6.770 1.644 1.00 86.94 86 LEU A O 1
ATOM 696 N N . LYS A 1 87 ? -18.833 -6.863 0.683 1.00 83.81 87 LYS A N 1
ATOM 697 C CA . LYS A 1 87 ? -19.252 -8.079 1.391 1.00 83.81 87 LYS A CA 1
ATOM 698 C C . LYS A 1 87 ? -18.494 -9.290 0.830 1.00 83.81 87 LYS A C 1
ATOM 700 O O . LYS A 1 87 ? -18.465 -9.487 -0.377 1.00 83.81 87 LYS A O 1
ATOM 705 N N . GLY A 1 88 ? -17.888 -10.092 1.708 1.00 86.81 88 GLY A N 1
ATOM 706 C CA . GLY A 1 88 ? -17.087 -11.269 1.332 1.00 86.81 88 GLY A CA 1
ATOM 707 C C . GLY A 1 88 ? -15.628 -10.969 0.963 1.00 86.81 88 GLY A C 1
ATOM 708 O O . GLY A 1 88 ? -14.850 -11.896 0.780 1.00 86.81 88 GLY A O 1
ATOM 709 N N . LYS A 1 89 ? -15.243 -9.690 0.894 1.00 91.88 89 LYS A N 1
ATOM 710 C CA . LYS A 1 89 ? -13.864 -9.254 0.652 1.00 91.88 89 LYS A CA 1
ATOM 711 C C . LYS A 1 89 ? -13.004 -9.361 1.906 1.00 91.88 89 LYS A C 1
ATOM 713 O O . LYS A 1 89 ? -13.519 -9.159 3.014 1.00 91.88 89 LYS A O 1
ATOM 718 N N . THR A 1 90 ? -11.707 -9.625 1.741 1.00 94.31 90 THR A N 1
ATOM 719 C CA . THR A 1 90 ? -10.775 -9.671 2.879 1.00 94.31 90 THR A CA 1
ATOM 720 C C . THR A 1 90 ? -10.638 -8.284 3.523 1.00 94.31 90 THR A C 1
ATOM 722 O O . THR A 1 90 ? -10.904 -7.269 2.868 1.00 94.31 90 THR A O 1
ATOM 725 N N . PRO A 1 91 ? -10.240 -8.186 4.805 1.00 94.00 91 PRO A N 1
ATOM 726 C CA . PRO A 1 91 ? -9.993 -6.896 5.450 1.00 94.00 91 PRO A CA 1
ATOM 727 C C . PRO A 1 91 ? -9.033 -5.996 4.657 1.00 94.00 91 PRO A C 1
ATOM 729 O O . PRO A 1 91 ? -9.262 -4.789 4.566 1.00 94.00 91 PRO A O 1
ATOM 732 N N . GLU A 1 92 ? -8.006 -6.573 4.034 1.00 95.00 92 GLU A N 1
ATOM 733 C CA . GLU A 1 92 ? -7.044 -5.873 3.180 1.00 95.00 92 GLU A CA 1
ATOM 734 C C . GLU A 1 92 ? -7.718 -5.283 1.945 1.00 95.00 92 GLU A C 1
ATOM 736 O 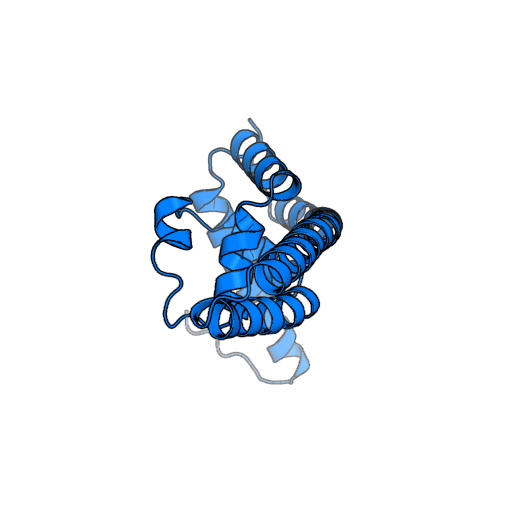O . GLU A 1 92 ? -7.602 -4.080 1.725 1.00 95.00 92 GLU A O 1
ATOM 741 N N . GLU A 1 93 ? -8.483 -6.078 1.189 1.00 93.38 93 GLU A N 1
ATOM 742 C CA . GLU A 1 93 ? -9.200 -5.603 -0.002 1.00 93.38 93 GLU A CA 1
ATOM 743 C C . GLU A 1 93 ? -10.166 -4.457 0.341 1.00 93.38 93 GLU A C 1
ATOM 745 O O . GLU A 1 93 ? -10.258 -3.462 -0.385 1.00 93.38 93 GLU A O 1
ATOM 750 N N . ARG A 1 94 ? -10.873 -4.556 1.478 1.00 94.69 94 ARG A N 1
ATOM 751 C CA . ARG A 1 94 ? -11.784 -3.496 1.944 1.00 94.69 94 ARG A CA 1
ATOM 752 C C . ARG A 1 94 ? -11.032 -2.214 2.282 1.00 94.69 94 ARG A C 1
ATOM 754 O O . ARG A 1 94 ? -11.486 -1.122 1.936 1.00 94.69 94 ARG A O 1
ATOM 761 N N . VAL A 1 95 ? -9.895 -2.330 2.962 1.00 95.94 95 VAL A N 1
ATOM 762 C CA . VAL A 1 95 ? -9.049 -1.186 3.316 1.00 95.94 95 VAL A CA 1
ATOM 763 C C . VAL A 1 95 ? -8.438 -0.550 2.077 1.00 95.94 95 VAL A C 1
ATOM 765 O O . VAL A 1 95 ? -8.443 0.673 1.971 1.00 95.94 95 VAL A O 1
ATOM 768 N N . GLU A 1 96 ? -7.945 -1.349 1.139 1.00 95.38 96 GLU A N 1
ATOM 769 C CA . GLU A 1 96 ? -7.391 -0.883 -0.128 1.00 95.38 96 GLU A CA 1
ATOM 770 C C . GLU A 1 96 ? -8.427 -0.095 -0.931 1.00 95.38 96 GLU A C 1
ATOM 772 O O . GLU A 1 96 ? -8.163 1.049 -1.309 1.00 95.38 96 GLU A O 1
ATOM 777 N N . ALA A 1 97 ? -9.636 -0.641 -1.089 1.00 95.00 97 ALA A N 1
ATOM 778 C CA . ALA A 1 97 ? -10.744 0.051 -1.741 1.00 95.00 97 ALA A CA 1
ATOM 779 C C . ALA A 1 97 ? -11.060 1.392 -1.060 1.00 95.00 97 ALA A C 1
ATOM 781 O O . ALA A 1 97 ? -11.222 2.405 -1.735 1.00 95.00 97 ALA A O 1
ATOM 782 N N . LYS A 1 98 ? -11.100 1.438 0.278 1.00 95.44 98 LYS A N 1
ATOM 783 C CA . LYS A 1 98 ? -11.350 2.681 1.029 1.00 95.44 98 LYS A CA 1
ATOM 784 C C . LYS A 1 98 ? -10.190 3.676 0.941 1.00 95.44 98 LYS A C 1
ATOM 786 O O . LYS A 1 98 ? -10.438 4.879 0.906 1.00 95.44 98 LYS A O 1
ATOM 791 N N . LEU A 1 99 ? -8.942 3.205 0.924 1.00 96.12 99 LEU A N 1
ATOM 792 C CA . LEU A 1 99 ? -7.748 4.055 0.880 1.00 96.12 99 LEU A CA 1
ATOM 793 C C . LEU A 1 99 ? -7.645 4.847 -0.425 1.00 96.12 99 LEU A C 1
ATOM 795 O O . LEU A 1 99 ? -7.185 5.989 -0.382 1.00 96.12 99 LEU A O 1
ATOM 799 N N . LEU A 1 100 ? -8.092 4.272 -1.548 1.00 95.25 100 LEU A N 1
ATOM 800 C CA . LEU A 1 100 ? -8.105 4.942 -2.856 1.00 95.25 100 LEU A CA 1
ATOM 801 C C . LEU A 1 100 ? -8.881 6.265 -2.823 1.00 95.25 100 LEU A C 1
ATOM 803 O O . LEU A 1 100 ? -8.485 7.218 -3.484 1.00 95.25 100 LEU A O 1
ATOM 807 N N . PHE A 1 101 ? -9.929 6.333 -1.998 1.00 94.94 101 PHE A N 1
ATOM 808 C CA . PHE A 1 101 ? -10.851 7.470 -1.903 1.00 94.94 101 PHE A CA 1
ATOM 809 C C . PHE A 1 101 ? -10.648 8.307 -0.636 1.00 94.94 101 PHE A C 1
ATOM 811 O O . PHE A 1 101 ? -11.551 9.017 -0.188 1.00 94.94 101 PHE A O 1
ATOM 818 N N . VAL A 1 102 ? -9.478 8.204 0.003 1.00 95.94 102 VAL A N 1
ATOM 819 C CA . VAL A 1 102 ? -9.108 9.157 1.053 1.00 95.94 102 VAL A CA 1
ATOM 820 C C . VAL A 1 102 ? -8.684 10.458 0.364 1.00 95.94 102 VAL A C 1
ATOM 822 O O . VAL A 1 102 ? -7.736 10.412 -0.419 1.00 95.94 102 VAL A O 1
ATOM 825 N N . PRO A 1 103 ? -9.268 11.628 0.698 1.00 95.69 103 PRO A N 1
ATOM 826 C CA . PRO A 1 103 ? -9.109 12.851 -0.102 1.00 95.69 103 PRO A CA 1
ATOM 827 C C . PRO A 1 103 ? -7.663 13.269 -0.395 1.00 95.69 103 PRO A C 1
ATOM 829 O O . PRO A 1 103 ? -7.348 13.750 -1.476 1.00 95.69 103 PRO A O 1
ATOM 832 N N . VAL A 1 104 ? -6.751 13.074 0.568 1.00 95.69 104 VAL A N 1
ATOM 833 C CA . VAL A 1 104 ? -5.330 13.419 0.387 1.00 95.69 104 VAL A CA 1
ATOM 834 C C . VAL A 1 104 ? -4.616 12.519 -0.622 1.00 95.69 104 VAL A C 1
ATOM 836 O O . VAL A 1 104 ? -3.634 12.941 -1.220 1.00 95.69 104 VAL A O 1
ATOM 839 N N . PHE A 1 105 ? -5.076 11.278 -0.774 1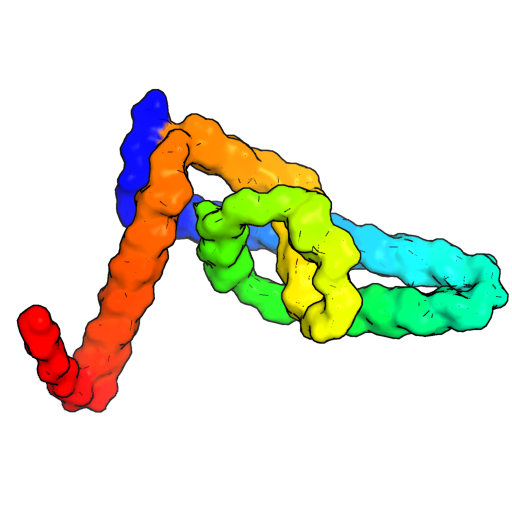.00 96.50 105 PHE A N 1
ATOM 840 C CA . PHE A 1 105 ? -4.518 10.310 -1.708 1.00 96.50 105 PHE A CA 1
ATOM 841 C C . PHE A 1 105 ? -5.189 10.415 -3.076 1.00 96.50 105 PHE A C 1
ATOM 843 O O . PHE A 1 105 ? -4.487 10.482 -4.077 1.00 96.50 105 PHE A O 1
ATOM 850 N N . GLU A 1 106 ? -6.518 10.515 -3.104 1.00 95.62 106 GLU A N 1
ATOM 851 C CA . GLU A 1 106 ? -7.315 10.706 -4.323 1.00 95.62 106 GLU A CA 1
ATOM 852 C C . GLU A 1 106 ? -6.808 11.910 -5.132 1.00 95.62 106 GLU A C 1
ATOM 854 O O . GLU A 1 106 ? -6.384 11.749 -6.274 1.00 95.62 106 GLU A O 1
ATOM 859 N N . LYS A 1 107 ? -6.646 13.070 -4.477 1.00 96.19 107 LYS A N 1
ATOM 860 C CA . LYS A 1 107 ? -6.082 14.281 -5.095 1.00 96.19 107 LYS A CA 1
ATOM 861 C C . LYS A 1 107 ? -4.708 14.054 -5.740 1.00 96.19 107 LYS A C 1
ATOM 863 O O . LYS A 1 107 ? -4.394 14.626 -6.777 1.00 96.19 107 LYS A O 1
ATOM 868 N N . GLU A 1 108 ? -3.858 13.237 -5.124 1.00 96.25 108 GLU A N 1
ATOM 869 C CA . GLU A 1 108 ? -2.517 12.946 -5.644 1.00 96.25 108 GLU A CA 1
ATOM 870 C C . GLU A 1 108 ? -2.529 12.032 -6.870 1.00 96.25 108 GLU A C 1
ATOM 872 O O . GLU A 1 108 ? -1.605 12.108 -7.692 1.00 96.25 108 GLU A O 1
ATOM 877 N N . ILE A 1 109 ? -3.539 11.169 -6.981 1.00 96.12 109 ILE A N 1
ATOM 878 C CA . ILE A 1 109 ? -3.781 10.332 -8.155 1.00 96.12 109 ILE A CA 1
ATOM 879 C C . ILE A 1 109 ? -4.380 11.177 -9.281 1.00 96.12 109 ILE A C 1
ATOM 881 O O . ILE A 1 109 ? -3.888 11.097 -10.405 1.00 96.12 109 ILE A O 1
ATOM 885 N N . ASP A 1 110 ? -5.345 12.043 -8.985 1.00 95.12 110 ASP A N 1
ATOM 886 C CA . ASP A 1 110 ? -5.971 12.916 -9.986 1.00 95.12 110 ASP A CA 1
ATOM 887 C C . ASP A 1 110 ? -4.955 13.884 -10.601 1.00 95.12 110 ASP A C 1
ATOM 889 O O . ASP A 1 110 ? -4.775 13.888 -11.819 1.00 95.12 110 ASP A O 1
ATOM 893 N N . ASN A 1 111 ? -4.151 14.563 -9.774 1.00 95.25 111 ASN A N 1
ATOM 894 C CA . ASN A 1 111 ? -3.045 15.412 -10.241 1.00 95.25 111 ASN A CA 1
ATOM 895 C C . ASN A 1 111 ? -2.068 14.656 -11.165 1.00 95.25 111 ASN A C 1
ATOM 897 O O . ASN A 1 111 ? -1.474 15.227 -12.082 1.00 95.25 111 ASN A O 1
ATOM 901 N N . PHE A 1 112 ? -1.838 13.364 -10.904 1.00 95.50 112 PHE A N 1
ATOM 902 C CA . PHE A 1 112 ? -0.980 12.539 -11.754 1.00 95.50 112 PHE A CA 1
ATOM 903 C C . PHE A 1 112 ? -1.644 12.239 -13.101 1.00 95.50 112 PHE A C 1
ATOM 905 O O . PHE A 1 112 ? -0.985 12.344 -14.135 1.00 95.50 112 PHE A O 1
ATOM 912 N N . ARG A 1 113 ? -2.936 11.904 -13.103 1.00 95.00 113 ARG A N 1
ATOM 913 C CA . ARG A 1 113 ? -3.707 11.604 -14.319 1.00 95.00 113 ARG A CA 1
ATOM 914 C C . ARG A 1 113 ? -3.866 12.821 -15.219 1.00 95.00 113 ARG A C 1
ATOM 916 O O . ARG A 1 113 ? -3.743 12.686 -16.432 1.00 95.00 113 ARG A O 1
ATOM 923 N N . GLU A 1 114 ? -4.060 13.997 -14.632 1.00 94.81 114 GLU A N 1
ATOM 924 C CA . GLU A 1 114 ? -4.077 15.271 -15.358 1.00 94.81 114 GLU A CA 1
ATOM 925 C C . GLU A 1 114 ? -2.731 15.548 -16.038 1.00 94.81 114 GLU A C 1
ATOM 927 O O . GLU A 1 114 ? -2.676 15.952 -17.200 1.00 94.81 114 GLU A O 1
ATOM 932 N N . LYS A 1 115 ? -1.622 15.279 -15.338 1.00 95.19 115 LYS A N 1
ATOM 933 C CA . LYS A 1 115 ? -0.270 15.481 -15.874 1.00 95.19 115 LYS A CA 1
ATOM 934 C C . LYS A 1 115 ? 0.086 14.498 -16.997 1.00 95.19 115 LYS A C 1
ATOM 936 O O . LYS A 1 115 ? 0.827 14.876 -17.912 1.00 95.19 115 LYS A O 1
ATOM 941 N N . TYR A 1 116 ? -0.424 13.266 -16.923 1.00 95.12 116 TYR A N 1
ATOM 942 C CA . TYR A 1 116 ? -0.141 12.174 -17.859 1.00 95.12 116 TYR A CA 1
ATOM 943 C C . TYR A 1 116 ? -1.439 11.575 -18.427 1.00 95.12 116 TYR A C 1
ATOM 945 O O . TYR A 1 116 ? -1.885 10.528 -17.962 1.00 95.12 116 TYR A O 1
ATOM 953 N N . PRO A 1 117 ? -2.041 12.165 -19.473 1.00 93.50 117 PRO A N 1
ATOM 954 C CA . PRO A 1 117 ? -3.327 11.702 -20.015 1.00 93.50 117 PRO A CA 1
ATOM 955 C C . PRO A 1 117 ? -3.337 10.239 -20.494 1.00 93.50 117 PRO A C 1
ATOM 957 O O . PRO A 1 117 ? -4.364 9.562 -20.442 1.00 93.50 117 PRO A O 1
ATOM 960 N N . LYS A 1 118 ? -2.179 9.720 -20.925 1.00 93.81 118 LYS A N 1
ATOM 961 C CA . LYS A 1 118 ? -1.996 8.333 -21.387 1.00 93.81 118 LYS A CA 1
ATOM 962 C C . LYS A 1 118 ? -1.647 7.348 -20.263 1.00 93.81 118 LYS A C 1
ATOM 964 O O . LYS A 1 118 ? -1.270 6.211 -20.542 1.00 93.81 118 LYS A O 1
ATOM 969 N N . TRP A 1 119 ? -1.814 7.742 -18.996 1.00 94.88 119 TRP A N 1
ATOM 970 C CA . TRP A 1 119 ? -1.480 6.918 -17.828 1.00 94.88 119 TRP A CA 1
ATOM 971 C C . TRP A 1 119 ? -2.059 5.497 -17.896 1.00 94.88 119 TRP A C 1
ATOM 973 O O . TRP A 1 119 ? -1.388 4.544 -17.517 1.00 94.88 119 TRP A O 1
ATOM 983 N N . HIS A 1 120 ? -3.281 5.349 -18.411 1.00 93.56 120 HIS A N 1
ATOM 984 C CA . HIS A 1 120 ? -4.000 4.077 -18.486 1.00 93.56 120 HIS A CA 1
ATOM 985 C C . HIS A 1 120 ? -3.337 3.056 -19.429 1.00 93.56 120 HIS A C 1
ATOM 987 O O . HIS A 1 120 ? -3.552 1.860 -19.270 1.00 93.56 120 HIS A O 1
ATOM 993 N N . GLN A 1 121 ? -2.507 3.511 -20.374 1.00 93.31 121 GLN A N 1
ATOM 994 C CA . GLN A 1 121 ? -1.682 2.666 -21.247 1.00 93.31 121 GLN A CA 1
ATOM 995 C C . GLN A 1 121 ? -0.238 2.584 -20.736 1.00 93.31 121 GLN A C 1
ATOM 997 O O . GLN A 1 121 ? 0.339 1.502 -20.634 1.00 93.31 121 GLN A O 1
ATOM 1002 N N . GLU A 1 122 ? 0.343 3.732 -20.380 1.00 93.69 122 GLU A N 1
ATOM 1003 C CA . GLU A 1 122 ? 1.762 3.851 -20.034 1.00 93.69 122 GLU A CA 1
ATOM 1004 C C . GLU A 1 122 ? 2.092 3.196 -18.683 1.00 93.69 122 GLU A C 1
ATOM 1006 O O . GLU A 1 122 ? 3.104 2.505 -18.558 1.00 93.69 122 GLU A O 1
ATOM 1011 N N . VAL A 1 123 ? 1.240 3.366 -17.663 1.00 95.75 123 VAL A N 1
ATOM 1012 C CA . VAL A 1 123 ? 1.493 2.816 -16.322 1.00 95.75 123 VAL A CA 1
ATOM 1013 C C . VAL A 1 123 ? 1.497 1.285 -16.337 1.00 95.75 123 VAL A C 1
ATOM 1015 O O . VAL A 1 123 ? 2.498 0.721 -15.887 1.00 95.75 123 VAL A O 1
ATOM 1018 N N . PRO A 1 124 ? 0.461 0.579 -16.845 1.00 95.00 124 PRO A N 1
ATOM 1019 C CA . PRO A 1 124 ? 0.491 -0.882 -16.897 1.00 95.00 124 PRO A CA 1
ATOM 1020 C C . PRO A 1 124 ? 1.699 -1.417 -17.669 1.00 95.00 124 PRO A C 1
ATOM 1022 O O . PRO A 1 124 ? 2.377 -2.322 -17.179 1.00 95.00 124 PRO A O 1
ATOM 1025 N N . PHE A 1 125 ? 2.025 -0.804 -18.813 1.00 94.50 125 PHE A N 1
ATOM 1026 C CA . PHE A 1 125 ? 3.176 -1.182 -19.632 1.00 94.50 125 PHE A CA 1
ATOM 1027 C C . PHE A 1 125 ? 4.496 -1.097 -18.850 1.00 94.50 125 PHE A C 1
ATOM 1029 O O . PHE A 1 125 ? 5.266 -2.061 -18.791 1.00 94.50 125 PHE A O 1
ATOM 1036 N N . PHE A 1 126 ? 4.757 0.029 -18.181 1.00 94.94 126 PHE A N 1
ATOM 1037 C CA . PHE A 1 126 ? 5.983 0.187 -17.400 1.00 94.94 126 PHE A CA 1
ATOM 1038 C C . PHE A 1 126 ? 6.025 -0.725 -16.171 1.00 94.94 126 PHE A C 1
ATOM 1040 O O . PHE A 1 126 ? 7.087 -1.262 -15.852 1.00 94.94 126 PHE A O 1
ATOM 1047 N N . LEU A 1 127 ? 4.895 -0.950 -15.496 1.00 94.44 127 LEU A N 1
ATOM 1048 C CA . LEU A 1 127 ? 4.836 -1.865 -14.353 1.00 94.44 127 LEU A CA 1
ATOM 1049 C C . LEU A 1 127 ? 5.097 -3.319 -14.758 1.00 94.44 127 LEU A C 1
ATOM 1051 O O . LEU A 1 127 ? 5.814 -4.022 -14.040 1.00 94.44 127 LEU A O 1
ATOM 1055 N N . GLN A 1 128 ? 4.578 -3.754 -15.908 1.00 93.69 128 GLN A N 1
ATOM 1056 C CA . GLN A 1 128 ? 4.884 -5.066 -16.478 1.00 93.69 128 GLN A CA 1
ATOM 1057 C C . GLN A 1 128 ? 6.385 -5.190 -16.764 1.00 93.69 128 GLN A C 1
ATOM 1059 O O . GLN A 1 128 ? 7.022 -6.144 -16.308 1.00 93.69 128 GLN A O 1
ATOM 1064 N N . ARG A 1 129 ? 6.974 -4.179 -17.417 1.00 92.56 129 ARG A N 1
ATOM 1065 C CA . ARG A 1 129 ? 8.413 -4.138 -17.711 1.00 92.56 129 ARG A CA 1
ATOM 1066 C C . ARG A 1 129 ? 9.269 -4.176 -16.441 1.00 92.56 129 ARG A C 1
ATOM 1068 O O . ARG A 1 129 ? 10.257 -4.905 -16.395 1.00 92.56 129 ARG A O 1
ATOM 1075 N N . PHE A 1 130 ? 8.889 -3.457 -15.381 1.00 91.62 130 PHE A N 1
ATOM 1076 C CA . PHE A 1 130 ? 9.574 -3.538 -14.083 1.00 91.62 130 PHE A CA 1
ATOM 1077 C C . PHE A 1 130 ? 9.515 -4.937 -13.473 1.00 91.62 130 PHE A C 1
ATOM 1079 O O . PHE A 1 130 ? 10.505 -5.392 -12.901 1.00 91.62 130 PHE A O 1
ATOM 1086 N N . GLY A 1 131 ? 8.374 -5.618 -13.598 1.00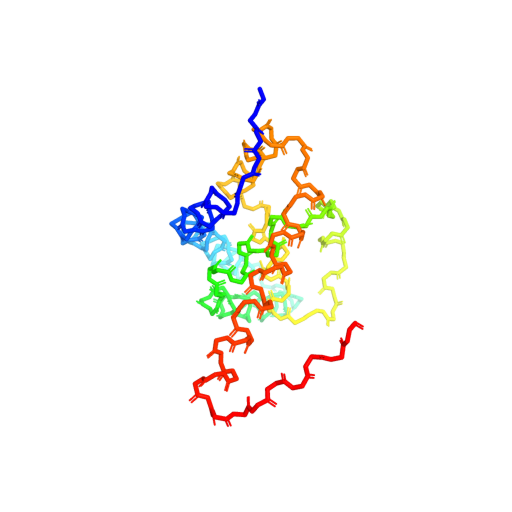 91.44 131 GLY A N 1
ATOM 1087 C CA . GLY A 1 131 ? 8.212 -6.997 -13.147 1.00 91.44 131 GLY A CA 1
ATOM 1088 C C . GLY A 1 131 ? 9.142 -7.967 -13.877 1.00 91.44 131 GLY A C 1
ATOM 1089 O O . GLY A 1 131 ? 9.770 -8.798 -13.226 1.00 91.44 131 GLY A O 1
ATOM 1090 N N . MET A 1 132 ? 9.276 -7.832 -15.200 1.00 92.00 132 MET A N 1
ATOM 1091 C CA . MET A 1 132 ? 10.184 -8.653 -16.014 1.00 92.00 132 MET A CA 1
ATOM 1092 C C . MET A 1 132 ? 11.648 -8.437 -15.619 1.00 92.00 132 MET A C 1
ATOM 1094 O O . MET A 1 132 ? 12.326 -9.393 -15.256 1.00 92.00 132 MET A O 1
ATOM 1098 N N . ILE A 1 133 ? 12.094 -7.178 -15.543 1.00 90.75 133 ILE A N 1
ATOM 1099 C CA . ILE A 1 133 ? 13.467 -6.835 -15.133 1.00 90.75 133 ILE A CA 1
ATOM 1100 C C . ILE A 1 133 ? 13.777 -7.375 -13.727 1.00 90.75 133 ILE A C 1
ATOM 1102 O O . ILE A 1 133 ? 14.877 -7.862 -13.466 1.00 90.75 133 ILE A O 1
ATOM 1106 N N . ALA A 1 134 ? 12.821 -7.297 -12.796 1.00 89.38 134 ALA A N 1
ATOM 1107 C CA . ALA A 1 134 ? 12.999 -7.832 -11.448 1.00 89.38 134 ALA A CA 1
ATOM 1108 C C . ALA A 1 134 ? 13.131 -9.365 -11.439 1.00 89.38 134 ALA A C 1
ATOM 1110 O O . ALA A 1 134 ? 13.951 -9.892 -10.687 1.00 89.38 134 ALA A O 1
ATOM 1111 N N . LYS A 1 135 ? 12.363 -10.074 -12.279 1.00 90.12 135 LYS A N 1
ATOM 1112 C CA . LYS A 1 135 ? 12.468 -11.533 -12.445 1.00 90.12 135 LYS A CA 1
ATOM 1113 C C . LYS A 1 135 ? 13.811 -11.936 -13.051 1.00 90.12 135 LYS A C 1
ATOM 1115 O O . LYS A 1 135 ? 14.472 -12.797 -12.485 1.00 90.12 135 LYS A O 1
ATOM 1120 N N . GLU A 1 136 ? 14.248 -11.272 -14.119 1.00 89.75 136 GLU A N 1
ATOM 1121 C CA . GLU A 1 136 ? 15.548 -11.524 -14.760 1.00 89.75 136 GLU A CA 1
ATOM 1122 C C . GLU A 1 136 ? 16.713 -11.324 -13.785 1.00 89.75 136 GLU A C 1
ATOM 1124 O O . GLU A 1 136 ? 17.619 -12.150 -13.708 1.00 89.75 136 GLU A O 1
ATOM 1129 N N . ARG A 1 137 ? 16.685 -10.246 -12.990 1.00 90.31 137 ARG A N 1
ATOM 1130 C CA . ARG A 1 137 ? 17.704 -9.999 -11.956 1.00 90.31 137 ARG A CA 1
ATOM 1131 C C . ARG A 1 137 ? 17.705 -11.074 -10.876 1.00 90.31 137 ARG A C 1
ATOM 1133 O O . ARG A 1 137 ? 18.773 -11.433 -10.394 1.00 90.31 137 ARG A O 1
ATOM 1140 N N . LYS A 1 138 ? 16.527 -11.579 -10.499 1.00 89.69 138 LYS A N 1
ATOM 1141 C CA . LYS A 1 138 ? 16.402 -12.663 -9.521 1.00 89.69 138 LYS A CA 1
ATOM 1142 C C . LYS A 1 138 ? 16.948 -13.983 -10.076 1.00 89.69 138 LYS A C 1
ATOM 1144 O O . LYS A 1 138 ? 17.703 -14.622 -9.361 1.00 89.69 138 LYS A O 1
ATOM 1149 N N . ALA A 1 139 ? 16.635 -14.330 -11.327 1.00 88.44 139 ALA A N 1
ATOM 1150 C CA . ALA A 1 139 ? 17.148 -15.529 -12.000 1.00 88.44 139 ALA A CA 1
ATOM 1151 C C . ALA A 1 139 ? 18.680 -15.498 -12.145 1.00 88.44 139 ALA A C 1
ATOM 1153 O O . ALA A 1 139 ? 19.374 -16.444 -11.784 1.00 88.44 139 ALA A O 1
ATOM 1154 N N . LYS A 1 140 ? 19.233 -14.347 -12.558 1.00 86.62 140 LYS A N 1
ATOM 1155 C CA . LYS A 1 140 ? 20.690 -14.134 -12.613 1.00 86.62 140 LYS A CA 1
ATOM 1156 C C . LYS A 1 140 ? 21.364 -14.269 -11.245 1.00 86.62 140 LYS A C 1
ATOM 1158 O O . LYS A 1 140 ? 22.503 -14.709 -11.177 1.00 86.62 140 LYS A O 1
ATOM 1163 N N . ALA A 1 141 ? 20.677 -13.889 -10.167 1.00 86.31 141 ALA A N 1
ATOM 1164 C CA . ALA A 1 141 ? 21.187 -14.028 -8.805 1.00 86.31 141 ALA A CA 1
ATOM 1165 C C . ALA A 1 141 ? 21.029 -15.452 -8.234 1.00 86.31 141 ALA A C 1
ATOM 1167 O O . ALA A 1 141 ? 21.815 -15.825 -7.369 1.00 86.31 141 ALA A O 1
ATOM 1168 N N . SER A 1 142 ? 20.043 -16.237 -8.690 1.00 83.31 142 SER A N 1
ATOM 1169 C CA . SER A 1 142 ? 19.870 -17.649 -8.303 1.00 83.31 142 SER A CA 1
ATOM 1170 C C . SER A 1 142 ? 20.733 -18.619 -9.115 1.00 83.31 142 SER A C 1
ATOM 1172 O O . SER A 1 142 ? 20.793 -19.792 -8.763 1.00 83.31 142 SER A O 1
ATOM 1174 N N . GLY A 1 143 ? 21.415 -18.150 -10.167 1.00 72.25 143 GLY A N 1
ATOM 1175 C CA . GLY A 1 143 ? 22.199 -19.010 -11.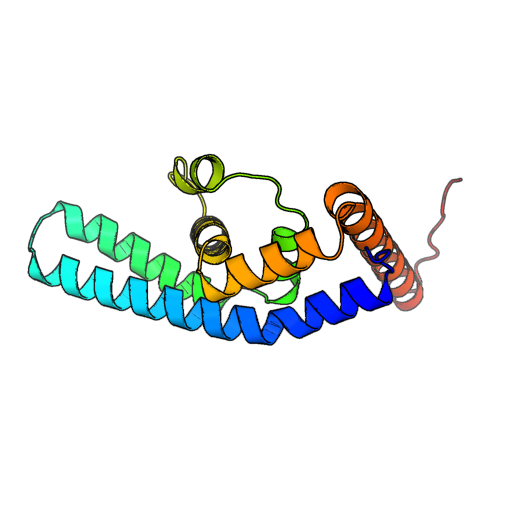059 1.00 72.25 143 GLY A CA 1
ATOM 1176 C C . GLY A 1 143 ? 21.340 -19.870 -11.993 1.00 72.25 143 GLY A C 1
ATOM 1177 O O . GLY A 1 143 ? 21.858 -20.787 -12.619 1.00 72.25 143 GLY A O 1
ATOM 1178 N N . GLU A 1 144 ? 20.040 -19.586 -12.103 1.00 63.44 144 GLU A N 1
ATOM 1179 C CA . GLU A 1 144 ? 19.142 -20.257 -13.044 1.00 63.44 144 GLU A CA 1
ATOM 1180 C C . GLU A 1 144 ? 19.256 -19.583 -14.421 1.00 63.44 144 GLU A C 1
ATOM 1182 O O . GLU A 1 144 ? 18.827 -18.437 -14.611 1.00 63.44 144 GLU A O 1
ATOM 1187 N N . GLU A 1 145 ? 19.836 -20.286 -15.398 1.00 52.47 145 GLU A N 1
ATOM 1188 C CA . GLU A 1 145 ? 19.795 -19.886 -16.807 1.00 52.47 145 GLU A CA 1
ATOM 1189 C C . GLU A 1 145 ? 18.334 -19.768 -17.258 1.00 52.47 145 GLU A C 1
ATOM 1191 O O . GLU A 1 145 ? 17.594 -20.744 -17.376 1.00 52.47 145 GLU A O 1
ATOM 1196 N N . THR A 1 146 ? 17.886 -18.536 -17.487 1.00 57.44 146 THR A N 1
ATOM 1197 C CA . THR A 1 146 ? 16.538 -18.269 -17.986 1.00 57.44 146 THR A CA 1
ATOM 1198 C C . THR A 1 146 ? 16.542 -18.497 -19.490 1.00 57.44 146 THR A C 1
ATOM 1200 O O . THR A 1 146 ? 16.966 -17.632 -20.254 1.00 57.44 146 THR A O 1
ATOM 1203 N N . ILE A 1 147 ? 16.075 -19.670 -19.921 1.00 54.22 147 ILE A N 1
ATOM 1204 C CA . ILE A 1 147 ? 15.786 -19.953 -21.329 1.00 54.22 147 ILE A CA 1
ATOM 1205 C C . ILE A 1 147 ? 14.604 -19.062 -21.741 1.00 54.22 147 ILE A C 1
ATOM 1207 O O . ILE A 1 147 ? 13.444 -19.389 -21.492 1.00 54.22 147 ILE A O 1
ATOM 1211 N N . VAL A 1 148 ? 14.885 -17.907 -22.342 1.00 56.62 148 VAL A N 1
ATOM 1212 C CA . VAL A 1 148 ? 13.862 -17.075 -22.987 1.00 56.62 148 VAL A CA 1
ATOM 1213 C C . VAL A 1 148 ? 13.584 -17.694 -24.356 1.00 56.62 148 VAL A C 1
ATOM 1215 O O . VAL A 1 148 ? 14.425 -17.622 -25.246 1.00 56.62 148 VAL A O 1
ATOM 1218 N N . HIS A 1 149 ? 12.435 -18.356 -24.509 1.00 50.06 149 HIS A N 1
ATOM 1219 C CA . HIS A 1 149 ? 11.903 -18.665 -25.838 1.00 50.06 149 HIS A CA 1
ATOM 1220 C C . HIS A 1 149 ? 11.417 -17.359 -26.486 1.00 50.06 149 HIS A C 1
ATOM 1222 O O . HIS A 1 149 ? 10.774 -16.555 -25.808 1.00 50.06 149 HIS A O 1
ATOM 1228 N N . ASN A 1 150 ? 11.803 -17.179 -27.756 1.00 44.44 150 ASN A N 1
ATOM 1229 C CA . ASN A 1 150 ? 11.534 -16.029 -28.633 1.00 44.44 150 ASN A CA 1
ATOM 1230 C C . ASN A 1 150 ? 10.095 -15.505 -28.585 1.00 44.44 150 ASN A C 1
ATOM 1232 O O . ASN A 1 150 ? 9.162 -16.339 -28.562 1.00 44.44 150 ASN A O 1
#

InterPro domains:
  IPR037393 Bud22/Serum response factor-binding protein 1 [PTHR23325] (6-142)

Organism: Strongyloides stercoralis (NCBI:txid6248)

Radius of gyration: 19.03 Å; chains: 1; bounding box: 50×38×51 Å

pLDDT: mean 91.2, std 9.59, range [44.44, 97.62]

Sequence (150 aa):
MSTLDPKKLNEKIISLRKVIKKAKVHLFRHHVRAISKLKKLEKADNSVKIGRLEEELNAIKNIKPDLFSKMALVNTKTKNELLTNLKGKTPEERVEAKLLFVPVFEKEIDNFREKYPKWHQEVPFFLQRFGMIAKERKAKASGEETIVHN

Secondary structure (DSSP, 8-state):
-PPP-HHHHHHHHHHHHHHHHHHHHHHHHHHHHHHHHHHHT--TTHHHHHHHHHHHHHHHHH--HHHHHHHHHH----HHHHHTT-TT--HHHHHHHHHHT-HHHHHHHHHHHHH-TTHHHHHHHHHHHHHHHHHHHHHHHHT-------